Protein AF-A0A536QJW0-F1 (afdb_monomer_lite)

Structure (mmCIF, N/CA/C/O backbone):
data_AF-A0A536QJW0-F1
#
_entry.id   AF-A0A536QJW0-F1
#
loop_
_atom_site.group_PDB
_atom_site.id
_atom_site.type_symbol
_atom_site.label_atom_id
_atom_site.label_alt_id
_atom_site.label_comp_id
_atom_site.label_asym_id
_atom_site.label_entity_id
_atom_site.label_seq_id
_atom_site.pdbx_PDB_ins_code
_atom_site.Cartn_x
_atom_site.Cartn_y
_atom_site.Cartn_z
_atom_site.occupancy
_atom_site.B_iso_or_equiv
_atom_site.auth_seq_id
_atom_site.auth_comp_id
_atom_site.auth_asym_id
_atom_site.auth_atom_id
_atom_site.pdbx_PDB_model_num
ATOM 1 N N . ALA A 1 1 ? 8.427 0.351 -9.242 1.00 71.25 1 ALA A N 1
ATOM 2 C CA . ALA A 1 1 ? 9.174 -0.934 -9.240 1.00 71.25 1 ALA A CA 1
ATOM 3 C C . ALA A 1 1 ? 8.752 -1.784 -10.440 1.00 71.25 1 ALA A C 1
ATOM 5 O O . ALA A 1 1 ? 7.699 -1.503 -10.987 1.00 71.25 1 ALA A O 1
ATOM 6 N N . ASN A 1 2 ? 9.540 -2.779 -10.865 1.00 83.88 2 ASN A N 1
ATOM 7 C CA . ASN A 1 2 ? 9.150 -3.752 -11.905 1.00 83.88 2 ASN A CA 1
ATOM 8 C C . ASN A 1 2 ? 8.500 -4.992 -11.248 1.00 83.88 2 ASN A C 1
ATOM 10 O O . ASN A 1 2 ? 8.858 -5.313 -10.115 1.00 83.88 2 ASN A O 1
ATOM 14 N N . VAL A 1 3 ? 7.595 -5.703 -11.936 1.00 87.62 3 VAL A N 1
ATOM 15 C CA . VAL A 1 3 ? 6.860 -6.870 -11.397 1.00 87.62 3 VAL A CA 1
ATOM 16 C C . VAL A 1 3 ? 7.797 -7.939 -10.825 1.00 87.62 3 VAL A C 1
ATOM 18 O O . VAL A 1 3 ? 7.584 -8.418 -9.719 1.00 87.62 3 VAL A O 1
ATOM 21 N N . ARG A 1 4 ? 8.940 -8.184 -11.481 1.00 89.38 4 ARG A N 1
ATOM 22 C CA . ARG A 1 4 ? 9.949 -9.155 -11.016 1.00 89.38 4 ARG A CA 1
ATOM 23 C C . ARG A 1 4 ? 10.512 -8.835 -9.626 1.00 89.38 4 ARG A C 1
ATOM 25 O O . ARG A 1 4 ? 10.872 -9.746 -8.889 1.00 89.38 4 ARG A O 1
ATOM 32 N N . ILE A 1 5 ? 10.614 -7.548 -9.274 1.00 89.62 5 ILE A N 1
ATOM 33 C CA . ILE A 1 5 ? 11.084 -7.114 -7.948 1.00 89.62 5 ILE A CA 1
ATOM 34 C C . ILE A 1 5 ? 10.013 -7.424 -6.904 1.00 89.62 5 ILE A C 1
ATOM 36 O O . ILE A 1 5 ? 10.331 -7.959 -5.845 1.00 89.62 5 ILE A O 1
ATOM 40 N N . ILE A 1 6 ? 8.752 -7.118 -7.220 1.00 89.44 6 ILE A N 1
ATOM 41 C CA . ILE A 1 6 ? 7.603 -7.371 -6.344 1.00 89.44 6 ILE A CA 1
ATOM 42 C C . ILE A 1 6 ? 7.505 -8.872 -6.044 1.00 89.44 6 ILE A C 1
ATOM 44 O O . ILE A 1 6 ? 7.493 -9.261 -4.876 1.00 89.44 6 ILE A O 1
ATOM 48 N N . ASP A 1 7 ? 7.555 -9.710 -7.081 1.00 90.12 7 ASP A N 1
ATOM 49 C CA . ASP A 1 7 ? 7.507 -11.170 -6.948 1.00 90.12 7 ASP A CA 1
ATOM 50 C C . ASP A 1 7 ? 8.696 -11.715 -6.148 1.00 90.12 7 ASP A C 1
ATOM 52 O O . ASP A 1 7 ? 8.540 -12.592 -5.296 1.00 90.12 7 ASP A O 1
ATOM 56 N N . GLY A 1 8 ? 9.898 -11.176 -6.384 1.00 90.69 8 GLY A N 1
ATOM 57 C CA . GLY A 1 8 ? 11.103 -11.553 -5.648 1.00 90.69 8 GLY A CA 1
ATOM 58 C C . GLY A 1 8 ? 10.991 -11.268 -4.148 1.00 90.69 8 GLY A C 1
ATOM 59 O O . GLY A 1 8 ? 11.337 -12.125 -3.330 1.00 90.69 8 GLY A O 1
ATOM 60 N N . VAL A 1 9 ? 10.464 -10.095 -3.782 1.00 88.25 9 VAL A N 1
ATOM 61 C CA . VAL A 1 9 ? 10.221 -9.714 -2.382 1.00 88.25 9 VAL A CA 1
ATOM 62 C C . VAL A 1 9 ? 9.138 -10.599 -1.765 1.00 88.25 9 VAL A C 1
ATOM 64 O O . VAL A 1 9 ? 9.376 -11.185 -0.708 1.00 88.25 9 VAL A O 1
ATOM 67 N N . ALA A 1 10 ? 7.994 -10.770 -2.433 1.00 90.31 10 ALA A N 1
ATOM 68 C CA . ALA A 1 10 ? 6.897 -11.608 -1.947 1.00 90.31 10 ALA A CA 1
ATOM 69 C C . ALA A 1 10 ? 7.350 -13.056 -1.706 1.00 90.31 10 ALA A C 1
ATOM 71 O O . ALA A 1 10 ? 7.120 -13.612 -0.631 1.00 90.31 10 ALA A O 1
ATOM 72 N N . LYS A 1 11 ? 8.097 -13.640 -2.652 1.00 91.75 11 LYS A N 1
ATOM 73 C CA . LYS A 1 11 ? 8.661 -14.990 -2.527 1.00 91.75 11 LYS A CA 1
ATOM 74 C C . LYS A 1 11 ? 9.634 -15.102 -1.355 1.00 91.75 11 LYS A C 1
ATOM 76 O O . LYS A 1 11 ? 9.575 -16.078 -0.608 1.00 91.75 11 LYS A O 1
ATOM 81 N N . ARG A 1 12 ? 10.520 -14.117 -1.163 1.00 90.69 12 ARG A N 1
ATOM 82 C CA . ARG A 1 12 ? 11.495 -14.122 -0.058 1.00 90.69 12 ARG A CA 1
ATOM 83 C C . ARG A 1 12 ? 10.823 -13.982 1.308 1.00 90.69 12 ARG A C 1
ATOM 85 O O . ARG A 1 12 ? 11.277 -14.606 2.262 1.00 90.69 12 ARG A O 1
ATOM 92 N N . LEU A 1 13 ? 9.730 -13.226 1.378 1.00 88.94 13 LEU A N 1
ATOM 93 C CA . LEU A 1 13 ? 8.896 -13.086 2.573 1.00 88.94 13 LEU A CA 1
ATOM 94 C C . LEU A 1 13 ? 7.914 -14.249 2.776 1.00 88.94 13 LEU A C 1
ATOM 96 O O . LEU A 1 13 ? 7.232 -14.283 3.796 1.00 88.94 13 LEU A O 1
ATOM 100 N N . ARG A 1 14 ? 7.828 -15.193 1.824 1.00 93.56 14 ARG A N 1
ATOM 101 C CA . ARG A 1 14 ? 6.792 -16.243 1.779 1.00 93.56 14 ARG A CA 1
ATOM 102 C C . ARG A 1 14 ? 5.383 -15.652 1.911 1.00 93.56 14 ARG A C 1
ATOM 104 O O . ARG A 1 14 ? 4.512 -16.232 2.556 1.00 93.56 14 ARG A O 1
ATOM 111 N N . TYR A 1 15 ? 5.185 -14.470 1.331 1.00 91.12 15 TYR A N 1
ATOM 112 C CA . TYR A 1 15 ? 3.932 -13.741 1.420 1.00 91.12 15 TYR A CA 1
ATOM 113 C C . TYR A 1 15 ? 2.957 -14.231 0.341 1.00 91.12 15 TYR A C 1
ATOM 115 O O . TYR A 1 15 ? 3.385 -14.408 -0.805 1.00 91.12 15 TYR A O 1
ATOM 123 N N . PRO A 1 16 ? 1.671 -14.453 0.666 1.00 92.88 16 PRO A N 1
ATOM 124 C CA . PRO A 1 16 ? 0.713 -14.966 -0.305 1.00 92.88 16 PRO A CA 1
ATOM 125 C C . PRO A 1 16 ? 0.503 -13.974 -1.463 1.00 92.88 16 PRO A C 1
ATOM 127 O O . PRO A 1 16 ? 0.231 -12.796 -1.200 1.00 92.88 16 PRO A O 1
ATOM 130 N N . PRO A 1 17 ? 0.620 -14.405 -2.734 1.00 89.38 17 PRO A N 1
ATOM 131 C CA . PRO A 1 17 ? 0.521 -13.516 -3.893 1.00 89.38 17 PRO A CA 1
ATOM 132 C C . PRO A 1 17 ? -0.841 -12.819 -3.990 1.00 89.38 17 PRO A C 1
ATOM 134 O O . PRO A 1 17 ? -0.918 -11.667 -4.401 1.00 89.38 17 PRO A O 1
ATOM 137 N N . GLU A 1 18 ? -1.916 -13.463 -3.540 1.00 92.06 18 GLU A N 1
ATOM 138 C CA . GLU A 1 18 ? -3.268 -12.907 -3.527 1.00 92.06 18 GLU A CA 1
ATOM 139 C C . GLU A 1 18 ? -3.433 -11.703 -2.585 1.00 92.06 18 GLU A C 1
ATOM 141 O O . GLU A 1 18 ? -4.387 -10.935 -2.744 1.00 92.06 18 GLU A O 1
ATOM 146 N N . LYS A 1 19 ? -2.504 -11.525 -1.634 1.00 92.31 19 LYS A N 1
ATOM 147 C CA . LYS A 1 19 ? -2.436 -10.374 -0.722 1.00 92.31 19 LYS A CA 1
ATOM 148 C C . LYS A 1 19 ? -1.524 -9.254 -1.233 1.00 92.31 19 LYS A C 1
ATOM 150 O O . LYS A 1 19 ? -1.433 -8.211 -0.591 1.00 92.31 19 LYS A O 1
ATOM 155 N N . VAL A 1 20 ? -0.851 -9.443 -2.369 1.00 93.88 20 VAL A N 1
ATOM 156 C CA . VAL A 1 20 ? -0.030 -8.409 -3.007 1.00 93.88 20 VAL A CA 1
ATOM 157 C C . VAL A 1 20 ? -0.881 -7.667 -4.032 1.00 93.88 20 VAL A C 1
ATOM 159 O O . VAL A 1 20 ? -1.391 -8.257 -4.983 1.00 93.88 20 VAL A O 1
ATOM 162 N N . PHE A 1 21 ? -1.034 -6.357 -3.858 1.00 94.06 21 PHE A N 1
ATOM 163 C CA . PHE A 1 21 ? -1.731 -5.531 -4.838 1.00 94.06 21 PHE A CA 1
ATOM 164 C C . PHE A 1 21 ? -0.781 -5.128 -5.977 1.00 94.06 21 PHE A C 1
ATOM 166 O O . PHE A 1 21 ? 0.270 -4.536 -5.728 1.00 94.06 21 PHE A O 1
ATOM 173 N N . VAL A 1 22 ? -1.149 -5.435 -7.227 1.00 93.19 22 VAL A N 1
ATOM 174 C CA . VAL A 1 22 ? -0.331 -5.156 -8.419 1.00 93.19 22 VAL A CA 1
ATOM 175 C C . VAL A 1 22 ? -1.186 -4.550 -9.535 1.00 93.19 22 VAL A C 1
ATOM 177 O O . VAL A 1 22 ? -2.099 -5.186 -10.061 1.00 93.19 22 VAL A O 1
ATOM 180 N N . ASN A 1 23 ? -0.851 -3.324 -9.935 1.00 94.31 23 ASN A N 1
ATOM 181 C CA . ASN A 1 23 ? -1.474 -2.603 -11.052 1.00 94.31 23 ASN A CA 1
ATOM 182 C C . ASN A 1 23 ? -0.457 -2.103 -12.097 1.00 94.31 23 ASN A C 1
ATOM 184 O O . ASN A 1 23 ? -0.787 -1.293 -12.965 1.00 94.31 23 ASN A O 1
ATOM 188 N N . ILE A 1 24 ? 0.782 -2.601 -12.042 1.00 92.56 24 ILE A N 1
ATOM 189 C CA . ILE A 1 24 ? 1.882 -2.176 -12.918 1.00 92.56 24 ILE A CA 1
ATOM 190 C C . ILE A 1 24 ? 1.579 -2.383 -14.409 1.00 92.56 24 ILE A C 1
ATOM 192 O O . ILE A 1 24 ? 2.027 -1.609 -15.245 1.00 92.56 24 ILE A O 1
ATOM 196 N N . GLN A 1 25 ? 0.773 -3.387 -14.751 1.00 93.00 25 GLN A N 1
ATOM 197 C CA . GLN A 1 25 ? 0.302 -3.668 -16.106 1.00 93.00 25 GLN A CA 1
ATOM 198 C C . GLN A 1 25 ? -0.550 -2.537 -16.705 1.00 93.00 25 GLN A C 1
ATOM 200 O O . GLN A 1 25 ? -0.697 -2.475 -17.919 1.00 93.00 25 GLN A O 1
ATOM 205 N N . ARG A 1 26 ? -1.107 -1.650 -15.867 1.00 94.38 26 ARG A N 1
ATOM 206 C CA . ARG A 1 26 ? -1.939 -0.516 -16.297 1.00 94.38 26 ARG A CA 1
ATOM 207 C C . ARG A 1 26 ? -1.142 0.782 -16.426 1.00 94.38 26 ARG A C 1
ATOM 209 O O . ARG A 1 26 ? -1.370 1.527 -17.369 1.00 94.38 26 ARG A O 1
ATOM 216 N N . TYR A 1 27 ? -0.220 1.045 -15.497 1.00 94.12 27 TYR A N 1
ATOM 217 C CA . TYR A 1 27 ? 0.453 2.353 -15.380 1.00 94.12 27 TYR A CA 1
ATOM 218 C C . TYR A 1 27 ? 1.976 2.307 -15.531 1.00 94.12 27 TYR A C 1
ATOM 220 O O . TYR A 1 27 ? 2.627 3.348 -15.606 1.00 94.12 27 TYR A O 1
ATOM 228 N N . GLY A 1 28 ? 2.574 1.117 -15.540 1.00 93.06 28 GLY A N 1
ATOM 229 C CA . GLY A 1 28 ? 4.016 0.966 -15.408 1.00 93.06 28 GLY A CA 1
ATOM 230 C C . GLY A 1 28 ? 4.536 1.465 -14.055 1.00 93.06 28 GLY A C 1
ATOM 231 O O . GLY A 1 28 ? 3.841 1.444 -13.040 1.00 93.06 28 GLY A O 1
ATOM 232 N N . ASN A 1 29 ? 5.801 1.885 -14.033 1.00 92.69 29 ASN A N 1
ATOM 233 C CA . ASN A 1 29 ? 6.441 2.458 -12.852 1.00 92.69 29 ASN A CA 1
ATOM 234 C C . ASN A 1 29 ? 6.339 3.988 -12.893 1.00 92.69 29 ASN A C 1
ATOM 236 O O . ASN A 1 29 ? 7.136 4.635 -13.568 1.00 92.69 29 ASN A O 1
ATOM 240 N N . THR A 1 30 ? 5.415 4.565 -12.128 1.00 95.06 30 THR A N 1
ATOM 241 C CA . THR A 1 30 ? 5.193 6.019 -12.043 1.00 95.06 30 THR A CA 1
ATOM 242 C C . THR A 1 30 ? 6.053 6.688 -10.961 1.00 95.06 30 THR A C 1
ATOM 244 O O . THR A 1 30 ? 5.688 7.716 -10.392 1.00 95.06 30 THR A O 1
ATOM 247 N N . SER A 1 31 ? 7.220 6.105 -10.652 1.00 92.94 31 SER A N 1
ATOM 248 C CA . SER A 1 31 ? 8.131 6.581 -9.603 1.00 92.94 31 SER A CA 1
ATOM 249 C C . SER A 1 31 ? 7.404 6.680 -8.250 1.00 92.94 31 SER A C 1
ATOM 251 O O . SER A 1 31 ? 6.700 5.739 -7.866 1.00 92.94 31 SER A O 1
ATOM 253 N N . ALA A 1 32 ? 7.540 7.801 -7.537 1.00 93.06 32 ALA A N 1
ATOM 254 C CA . ALA A 1 32 ? 6.916 8.059 -6.241 1.00 93.06 32 ALA A CA 1
ATOM 255 C C . ALA A 1 32 ? 5.381 7.914 -6.246 1.00 93.06 32 ALA A C 1
ATOM 257 O O . ALA A 1 32 ? 4.807 7.549 -5.222 1.00 93.06 32 ALA A O 1
ATOM 258 N N . ALA A 1 33 ? 4.715 8.123 -7.389 1.00 95.81 33 ALA A N 1
ATOM 259 C CA . ALA A 1 33 ? 3.261 7.998 -7.498 1.00 95.81 33 ALA A CA 1
ATOM 260 C C . ALA A 1 33 ? 2.764 6.539 -7.513 1.00 95.81 33 ALA A C 1
ATOM 262 O O . ALA A 1 33 ? 1.570 6.302 -7.334 1.00 95.81 33 ALA A O 1
ATOM 263 N N . SER A 1 34 ? 3.657 5.551 -7.667 1.00 95.38 34 SER A N 1
ATOM 264 C CA . SER A 1 34 ? 3.264 4.137 -7.775 1.00 95.38 34 SER A CA 1
ATOM 265 C C . SER A 1 34 ? 2.519 3.646 -6.528 1.00 95.38 34 SER A C 1
ATOM 267 O O . SER A 1 34 ? 1.524 2.937 -6.643 1.00 95.38 34 SER A O 1
ATOM 269 N N . ILE A 1 35 ? 2.983 4.036 -5.333 1.00 95.25 35 ILE A N 1
ATOM 270 C CA . ILE A 1 35 ? 2.384 3.606 -4.060 1.00 95.25 35 ILE A CA 1
ATOM 271 C C . ILE A 1 35 ? 1.017 4.275 -3.824 1.00 95.25 35 ILE A C 1
ATOM 273 O O . ILE A 1 35 ? 0.058 3.542 -3.587 1.00 95.25 35 ILE A O 1
ATOM 277 N N . PRO A 1 36 ? 0.867 5.613 -3.929 1.00 94.69 36 PRO A N 1
ATOM 278 C CA . PRO A 1 36 ? -0.438 6.260 -3.785 1.00 94.69 36 PRO A CA 1
ATOM 279 C C . PRO A 1 36 ? -1.499 5.751 -4.768 1.00 94.69 36 PRO A C 1
ATOM 281 O O . PRO A 1 36 ? -2.634 5.510 -4.362 1.00 94.69 36 PRO A O 1
ATOM 284 N N . ILE A 1 37 ? -1.137 5.532 -6.039 1.00 96.25 37 ILE A N 1
ATOM 285 C CA . ILE A 1 37 ? -2.067 4.992 -7.044 1.00 96.25 37 ILE A CA 1
ATOM 286 C C . ILE A 1 37 ? -2.506 3.576 -6.650 1.00 96.25 37 ILE A C 1
ATOM 288 O O . ILE A 1 37 ? -3.697 3.277 -6.664 1.00 96.25 37 ILE A O 1
ATOM 292 N N . ALA A 1 38 ? -1.564 2.713 -6.255 1.00 95.25 38 ALA A N 1
ATOM 293 C CA . ALA A 1 38 ? -1.876 1.357 -5.811 1.00 95.25 38 ALA A CA 1
ATOM 294 C C . ALA A 1 38 ? -2.795 1.331 -4.578 1.00 95.25 38 ALA A C 1
ATOM 296 O O . ALA A 1 38 ? -3.735 0.544 -4.545 1.00 95.25 38 ALA A O 1
ATOM 297 N N . LEU A 1 39 ? -2.566 2.205 -3.594 1.00 94.81 39 LEU A N 1
ATOM 298 C CA . LEU A 1 39 ? -3.420 2.315 -2.407 1.00 94.81 39 LEU A CA 1
ATOM 299 C C . LEU A 1 39 ? -4.845 2.760 -2.755 1.00 94.81 39 LEU A C 1
ATOM 301 O O . LEU A 1 39 ? -5.801 2.130 -2.312 1.00 94.81 39 LEU A O 1
ATOM 305 N N . CYS A 1 40 ? -4.982 3.799 -3.583 1.00 93.38 40 CYS A N 1
ATOM 306 C CA . CYS A 1 40 ? -6.281 4.308 -4.030 1.00 93.38 40 CYS A CA 1
ATOM 307 C C . CYS A 1 40 ? -7.092 3.235 -4.782 1.00 93.38 40 CYS A C 1
ATOM 309 O O . CYS A 1 40 ? -8.291 3.049 -4.559 1.00 93.38 40 CYS A O 1
ATOM 311 N N . GLU A 1 41 ? -6.438 2.461 -5.648 1.00 95.12 41 GLU A N 1
ATOM 312 C CA . GLU A 1 41 ? -7.111 1.378 -6.365 1.00 95.12 41 GLU A CA 1
ATOM 313 C C . GLU A 1 41 ? -7.421 0.173 -5.475 1.00 95.12 41 GLU A C 1
ATOM 315 O O . GLU A 1 41 ? -8.487 -0.429 -5.602 1.00 95.12 41 GLU A O 1
ATOM 320 N N . ALA A 1 42 ? -6.527 -0.179 -4.552 1.00 94.50 42 ALA A N 1
ATOM 321 C CA . ALA A 1 42 ? -6.779 -1.243 -3.589 1.00 94.50 42 ALA A CA 1
ATOM 322 C C . ALA A 1 42 ? -7.989 -0.909 -2.702 1.00 94.50 42 ALA A C 1
ATOM 324 O O . ALA A 1 42 ? -8.835 -1.765 -2.457 1.00 94.50 42 ALA A O 1
ATOM 325 N N . GLU A 1 43 ? -8.125 0.345 -2.280 1.00 92.50 43 GLU A N 1
ATOM 326 C CA . GLU A 1 43 ? -9.311 0.806 -1.567 1.00 92.50 43 GLU A CA 1
ATOM 327 C C . GLU A 1 43 ? -10.573 0.760 -2.437 1.00 92.50 43 GLU A C 1
ATOM 329 O O . GLU A 1 43 ? -11.549 0.115 -2.056 1.00 92.50 43 GLU A O 1
ATOM 334 N N . SER A 1 44 ? -10.559 1.383 -3.620 1.00 91.12 44 SER A N 1
ATOM 335 C CA . SER A 1 44 ? -11.756 1.458 -4.477 1.00 91.12 44 SER A CA 1
ATOM 336 C C . SER A 1 44 ? -12.237 0.093 -4.984 1.00 91.12 44 SER A C 1
ATOM 338 O O . SER A 1 44 ? -13.416 -0.074 -5.289 1.00 91.12 44 SER A O 1
ATOM 340 N N . THR A 1 45 ? -11.352 -0.907 -5.025 1.00 93.50 45 THR A N 1
ATOM 341 C CA . THR A 1 45 ? -11.687 -2.303 -5.360 1.00 93.50 45 THR A CA 1
ATOM 342 C C . THR A 1 45 ? -12.036 -3.167 -4.142 1.00 93.50 45 THR A C 1
ATOM 344 O O . THR A 1 45 ? -12.225 -4.376 -4.280 1.00 93.50 45 THR A O 1
ATOM 347 N N . GLY A 1 46 ? -12.122 -2.581 -2.942 1.00 91.38 46 GLY A N 1
ATOM 348 C CA . GLY A 1 46 ? -12.494 -3.280 -1.708 1.00 91.38 46 GLY A CA 1
ATOM 349 C C . GLY A 1 46 ? -11.431 -4.251 -1.178 1.00 91.38 46 GLY A C 1
ATOM 350 O O . GLY A 1 46 ? -11.745 -5.134 -0.373 1.00 91.38 46 GLY A O 1
ATOM 351 N N . ARG A 1 47 ? -10.177 -4.117 -1.632 1.00 93.75 47 ARG A N 1
ATOM 352 C CA . ARG A 1 47 ? -9.025 -4.914 -1.171 1.00 93.75 47 ARG A CA 1
ATOM 353 C C . ARG A 1 47 ? -8.466 -4.434 0.166 1.00 93.75 47 ARG A C 1
ATOM 355 O O . ARG A 1 47 ? -7.779 -5.215 0.815 1.00 93.75 47 ARG A O 1
ATOM 362 N N . LEU A 1 48 ? -8.742 -3.189 0.551 1.00 93.00 48 LEU A N 1
ATOM 363 C CA . LEU A 1 48 ? -8.382 -2.624 1.850 1.00 93.00 48 LEU A CA 1
ATOM 364 C C . LEU A 1 48 ? -9.630 -2.430 2.708 1.00 93.00 48 LEU A C 1
ATOM 366 O O . LEU A 1 48 ? -10.644 -1.909 2.243 1.00 93.00 48 LEU A O 1
ATOM 370 N N . ARG A 1 49 ? -9.544 -2.829 3.974 1.00 90.06 49 ARG A N 1
ATOM 371 C CA . ARG A 1 49 ? -10.586 -2.659 4.989 1.00 90.06 49 ARG A CA 1
ATOM 372 C C . ARG A 1 49 ? -10.021 -1.931 6.199 1.00 90.06 49 ARG A C 1
ATOM 374 O O . ARG A 1 49 ? -8.823 -1.956 6.471 1.00 90.06 49 ARG A O 1
ATOM 381 N N . ARG A 1 50 ? -10.901 -1.267 6.947 1.00 89.31 50 ARG A N 1
ATOM 382 C CA . ARG A 1 50 ? -10.526 -0.616 8.206 1.00 89.31 50 ARG A CA 1
ATOM 383 C C . ARG A 1 50 ? -9.937 -1.646 9.178 1.00 89.31 50 ARG A C 1
ATOM 385 O O . ARG A 1 50 ? -10.536 -2.693 9.397 1.00 89.31 50 ARG A O 1
ATOM 392 N N . GLY A 1 51 ? -8.787 -1.323 9.762 1.00 89.81 51 GLY A N 1
ATOM 393 C CA . GLY A 1 51 ? -8.010 -2.189 10.648 1.00 89.81 51 GLY A CA 1
ATOM 394 C C . 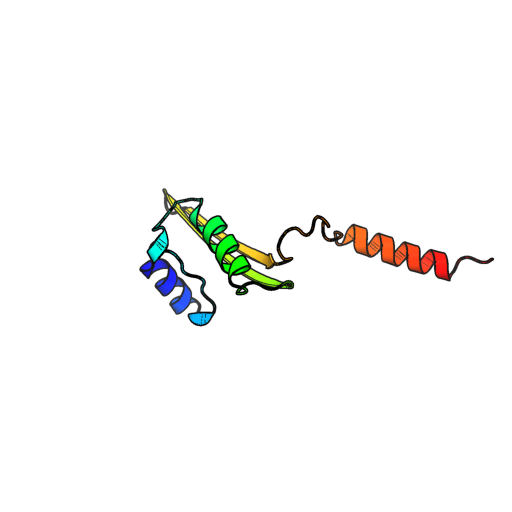GLY A 1 51 ? -6.963 -3.055 9.937 1.00 89.81 51 GLY A C 1
ATOM 395 O O . GLY A 1 51 ? -6.114 -3.638 10.617 1.00 89.81 51 GLY A O 1
ATOM 396 N N . ASP A 1 52 ? -6.965 -3.128 8.599 1.00 93.56 52 ASP A N 1
ATOM 397 C CA . ASP A 1 52 ? -5.963 -3.905 7.866 1.00 93.56 52 ASP A CA 1
ATOM 398 C C . ASP A 1 52 ? -4.555 -3.354 8.109 1.00 93.56 52 ASP A C 1
ATOM 400 O O . ASP A 1 52 ? -4.326 -2.143 8.136 1.00 93.56 52 ASP A O 1
ATOM 404 N N . LYS A 1 53 ? -3.579 -4.253 8.250 1.00 94.62 53 LYS A N 1
ATOM 405 C CA . LYS A 1 53 ? -2.162 -3.882 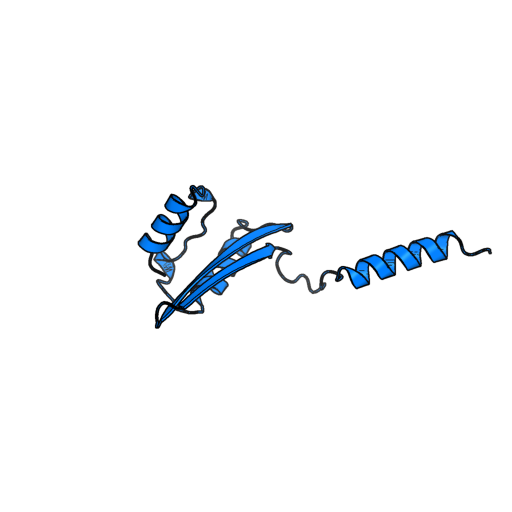8.293 1.00 94.62 53 LYS A CA 1
ATOM 406 C C . LYS A 1 53 ? -1.605 -3.884 6.877 1.00 94.62 53 LYS A C 1
ATOM 408 O O . LYS A 1 53 ? -1.547 -4.929 6.231 1.00 94.62 53 LYS A O 1
ATOM 413 N N . VAL A 1 54 ? -1.171 -2.719 6.413 1.00 94.88 54 VAL A N 1
ATOM 414 C CA . VAL A 1 54 ? -0.673 -2.516 5.053 1.00 94.88 54 VAL A CA 1
ATOM 415 C C . VAL A 1 54 ? 0.834 -2.329 5.096 1.00 94.88 54 VAL A C 1
ATOM 417 O O . VAL A 1 54 ? 1.332 -1.391 5.718 1.00 94.88 54 VAL A O 1
ATOM 420 N N . LEU A 1 55 ? 1.558 -3.227 4.429 1.00 93.81 55 LEU A N 1
ATOM 421 C CA . LEU A 1 55 ? 2.997 -3.113 4.225 1.00 93.81 55 LEU A CA 1
ATOM 422 C C . LEU A 1 55 ? 3.270 -2.328 2.940 1.00 93.81 55 LEU A C 1
ATOM 424 O O . LEU A 1 55 ? 2.889 -2.749 1.849 1.00 93.81 55 LEU A O 1
ATOM 428 N N . LEU A 1 56 ? 3.980 -1.215 3.074 1.00 94.31 56 LEU A N 1
ATOM 429 C CA . LEU A 1 56 ? 4.489 -0.418 1.967 1.00 94.31 56 LEU A CA 1
ATOM 430 C C . LEU A 1 56 ? 5.983 -0.673 1.815 1.00 94.31 56 LEU A C 1
ATOM 432 O O . LEU A 1 56 ? 6.712 -0.656 2.805 1.00 94.31 56 LEU A O 1
ATOM 436 N N . VAL A 1 57 ? 6.443 -0.867 0.580 1.00 91.50 57 VAL A N 1
ATOM 437 C CA . VAL A 1 57 ? 7.866 -1.034 0.261 1.00 91.50 57 VAL A CA 1
ATOM 438 C C . VAL A 1 57 ? 8.200 -0.198 -0.967 1.00 91.50 57 VAL A C 1
ATOM 440 O O . VAL A 1 57 ? 7.533 -0.304 -1.997 1.00 91.50 57 VAL A O 1
ATOM 443 N N . ALA A 1 58 ? 9.241 0.624 -0.864 1.00 91.88 58 ALA A N 1
ATOM 444 C CA . ALA A 1 58 ? 9.713 1.490 -1.935 1.00 91.88 58 ALA A CA 1
ATOM 445 C C . ALA A 1 58 ? 11.213 1.292 -2.186 1.00 91.88 58 ALA A C 1
ATOM 447 O O . ALA A 1 58 ? 11.991 1.072 -1.259 1.00 91.88 58 ALA A O 1
ATOM 448 N N . PHE A 1 59 ? 11.608 1.436 -3.451 1.00 90.56 59 PHE A N 1
ATOM 449 C CA . PHE A 1 59 ? 12.998 1.442 -3.906 1.00 90.56 59 PHE A CA 1
ATOM 450 C C . PHE A 1 59 ? 13.191 2.627 -4.855 1.00 90.56 59 PHE A C 1
ATOM 452 O O . PHE A 1 59 ? 12.331 2.873 -5.706 1.00 90.56 59 PHE A O 1
ATOM 459 N N . GLY A 1 60 ? 14.306 3.340 -4.723 1.00 89.50 60 GLY A N 1
ATOM 460 C CA . GLY A 1 60 ? 14.642 4.524 -5.509 1.00 89.50 60 GLY A CA 1
ATOM 461 C C . GLY A 1 60 ? 16.086 4.518 -6.007 1.00 89.50 60 GLY A C 1
ATOM 462 O O . GLY A 1 60 ? 16.831 3.553 -5.828 1.00 89.50 60 GLY A O 1
ATOM 463 N N . GLY A 1 61 ? 16.478 5.613 -6.661 1.00 90.56 61 GLY A N 1
ATOM 464 C CA . GLY A 1 61 ? 17.845 5.807 -7.142 1.00 90.56 61 GLY A CA 1
ATOM 465 C C . GLY A 1 61 ? 18.886 5.713 -6.019 1.00 90.56 61 GLY A C 1
ATOM 466 O O . GLY A 1 61 ? 18.598 5.982 -4.850 1.00 90.56 61 GLY A O 1
ATOM 467 N N . GLY A 1 62 ? 20.104 5.306 -6.379 1.00 91.38 62 GLY A N 1
ATOM 468 C CA . GLY A 1 62 ? 21.221 5.226 -5.432 1.00 91.38 62 GLY A CA 1
ATOM 469 C C . GLY A 1 62 ? 21.083 4.121 -4.382 1.00 91.38 62 GLY A C 1
ATOM 470 O O . GLY A 1 62 ? 21.582 4.285 -3.279 1.00 91.38 62 GLY A O 1
ATOM 471 N N . PHE A 1 63 ? 20.385 3.021 -4.698 1.00 86.12 63 PHE A N 1
ATOM 472 C CA . PHE A 1 63 ? 20.121 1.903 -3.773 1.00 86.12 63 PHE A CA 1
ATOM 473 C C . PHE A 1 63 ? 19.330 2.284 -2.511 1.00 86.12 63 PHE A C 1
ATOM 475 O O . PHE A 1 63 ? 19.271 1.512 -1.554 1.00 86.12 63 PHE A O 1
ATOM 482 N N . THR A 1 64 ? 18.667 3.440 -2.519 1.00 92.19 64 THR A N 1
ATOM 483 C CA . THR A 1 64 ? 17.802 3.864 -1.418 1.00 92.19 64 THR A CA 1
ATOM 484 C C . THR A 1 64 ? 16.537 3.016 -1.398 1.00 92.19 64 THR A C 1
ATOM 486 O O . THR A 1 64 ? 15.869 2.848 -2.422 1.00 92.19 64 THR A O 1
ATOM 489 N N . TRP A 1 65 ? 16.175 2.504 -0.227 1.00 92.31 65 TRP A N 1
ATOM 490 C CA . TRP A 1 65 ? 14.946 1.749 -0.026 1.00 92.31 65 TRP A CA 1
ATOM 491 C C . TRP A 1 65 ? 14.350 2.054 1.342 1.00 92.31 65 TRP A C 1
ATOM 493 O O . TRP A 1 65 ? 15.034 2.525 2.248 1.00 92.31 65 TRP A O 1
ATOM 503 N N . GLY A 1 66 ? 13.058 1.787 1.480 1.00 92.56 66 GLY A N 1
ATOM 504 C CA . GLY A 1 66 ? 12.350 1.956 2.737 1.00 92.56 66 GLY A CA 1
ATOM 505 C C . GLY A 1 66 ? 11.091 1.111 2.774 1.00 92.56 66 GLY A C 1
ATOM 506 O O . G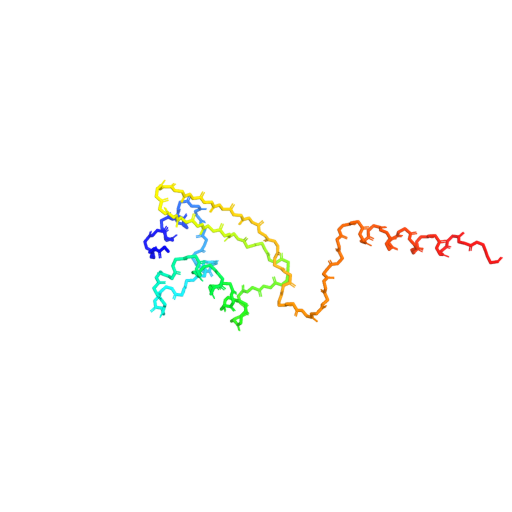LY A 1 66 ? 10.519 0.771 1.734 1.00 92.56 66 GLY A O 1
ATOM 507 N N . ALA A 1 67 ? 10.666 0.772 3.984 1.00 93.31 67 ALA A N 1
ATOM 508 C CA . ALA A 1 67 ? 9.417 0.078 4.222 1.00 93.31 67 ALA A CA 1
ATOM 509 C C . ALA A 1 67 ? 8.713 0.665 5.443 1.00 93.31 67 ALA A C 1
ATOM 511 O O . ALA A 1 67 ? 9.356 1.163 6.365 1.00 93.31 67 ALA A O 1
ATOM 512 N N . SER A 1 68 ? 7.388 0.595 5.441 1.00 95.38 68 SER A N 1
ATOM 5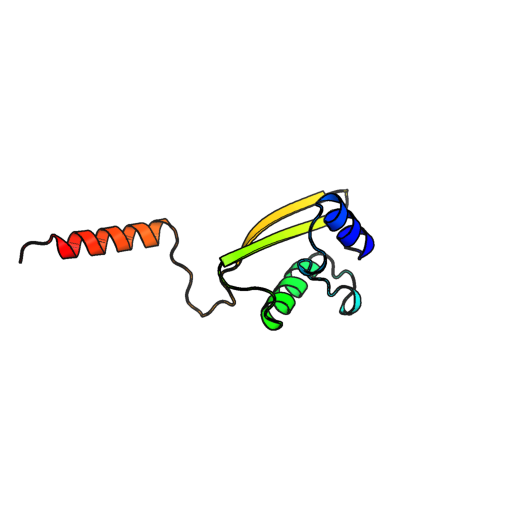13 C CA . SER A 1 68 ? 6.563 0.989 6.577 1.00 95.38 68 SER A CA 1
ATOM 514 C C . SER A 1 68 ? 5.346 0.084 6.661 1.00 95.38 68 SER A C 1
ATOM 516 O O . SER A 1 68 ? 4.838 -0.375 5.637 1.00 95.38 68 SER A O 1
ATOM 518 N N . VAL A 1 69 ? 4.882 -0.169 7.880 1.00 95.06 69 VAL A N 1
ATOM 519 C CA . VAL A 1 69 ? 3.602 -0.828 8.126 1.00 95.06 69 VAL A CA 1
ATOM 520 C C . VAL A 1 69 ? 2.670 0.198 8.739 1.00 95.06 69 VAL A C 1
ATOM 522 O O . VAL A 1 69 ? 2.998 0.810 9.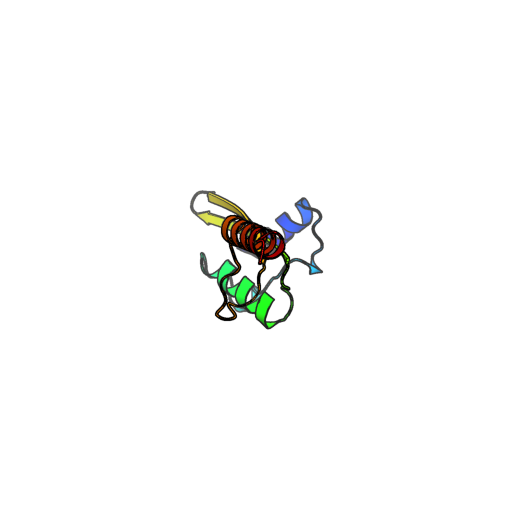754 1.00 95.06 69 VAL A O 1
ATOM 525 N N . LEU A 1 70 ? 1.502 0.361 8.132 1.00 93.69 70 LEU A N 1
ATOM 526 C CA . LEU A 1 70 ? 0.440 1.215 8.647 1.00 93.69 70 LEU A CA 1
ATOM 527 C C . LEU A 1 70 ? -0.824 0.406 8.912 1.00 93.69 70 LEU A C 1
ATOM 529 O O . LEU A 1 70 ? -1.016 -0.677 8.362 1.00 93.69 70 LEU A O 1
ATOM 533 N N . GLU A 1 71 ? -1.685 0.941 9.766 1.00 94.12 71 GLU A N 1
ATOM 534 C CA . GLU A 1 71 ? -3.057 0.467 9.911 1.00 94.12 71 GLU A CA 1
ATOM 535 C C . GLU A 1 71 ? -3.961 1.298 9.002 1.00 94.12 71 GLU A C 1
ATOM 537 O O . GLU A 1 71 ? -3.932 2.530 9.055 1.00 94.12 71 GLU A O 1
ATOM 542 N N . TRP A 1 72 ? -4.729 0.633 8.143 1.00 92.44 72 TRP A N 1
ATOM 543 C CA . TRP A 1 72 ? -5.666 1.293 7.246 1.00 92.44 72 TRP A CA 1
ATOM 544 C C . TRP A 1 72 ? -6.911 1.715 8.018 1.00 92.44 72 TRP A C 1
ATOM 546 O O . TRP A 1 72 ? -7.556 0.885 8.652 1.00 92.44 72 TRP A O 1
ATOM 556 N N . PHE A 1 73 ? -7.288 2.990 7.948 1.00 86.19 73 PHE A N 1
ATOM 557 C CA . PHE A 1 73 ? -8.504 3.490 8.601 1.00 86.19 73 PHE A CA 1
ATOM 558 C C . PHE A 1 73 ? -9.674 3.730 7.634 1.00 86.19 73 PHE A C 1
ATOM 560 O O . PHE A 1 73 ? -10.774 4.020 8.100 1.00 86.19 73 PHE A O 1
ATOM 567 N N . GLY A 1 74 ? -9.468 3.501 6.331 1.00 76.94 74 GLY A N 1
ATOM 568 C CA . GLY A 1 74 ? -10.438 3.786 5.270 1.00 76.94 74 GLY A CA 1
ATOM 569 C C . GLY A 1 74 ? -10.284 5.186 4.675 1.00 76.94 74 GLY A C 1
ATOM 570 O O . GLY A 1 74 ? -9.530 6.015 5.194 1.00 76.94 74 GLY A O 1
ATOM 571 N N . ALA A 1 75 ? -11.020 5.431 3.591 1.00 67.19 75 ALA A N 1
ATOM 572 C CA . ALA A 1 75 ? -11.186 6.735 2.977 1.00 67.19 75 ALA A CA 1
ATOM 573 C C . ALA A 1 75 ? -11.595 7.742 4.049 1.00 67.19 75 ALA A C 1
ATOM 575 O O . ALA A 1 75 ? -12.413 7.435 4.917 1.00 67.19 75 ALA A O 1
ATOM 576 N N . HIS A 1 76 ? -11.007 8.935 3.990 1.00 62.50 76 HIS A N 1
ATOM 577 C CA . HIS A 1 76 ? -11.297 10.007 4.929 1.00 62.50 76 HIS A CA 1
ATOM 578 C C . HIS A 1 76 ? -12.794 10.347 4.862 1.00 62.50 76 HIS A C 1
ATOM 580 O O . HIS A 1 76 ? -13.235 11.076 3.977 1.00 62.50 76 HIS A O 1
ATOM 586 N N . ASP A 1 77 ? -13.569 9.839 5.819 1.00 66.62 77 ASP A N 1
ATOM 587 C CA . ASP A 1 77 ? -15.001 10.097 6.016 1.00 66.62 77 ASP A CA 1
ATOM 588 C C . ASP A 1 77 ? -15.277 11.526 6.527 1.00 66.62 77 ASP A C 1
ATOM 590 O O . ASP A 1 77 ? -16.398 11.866 6.892 1.00 66.62 77 ASP A O 1
ATOM 594 N N . GLY A 1 78 ? -14.248 12.379 6.562 1.00 60.62 78 GLY A N 1
ATOM 595 C CA . GLY A 1 78 ? -14.296 13.694 7.197 1.00 60.62 78 GLY A CA 1
ATOM 596 C C . GLY A 1 78 ? -13.976 13.643 8.690 1.00 60.62 78 GLY A C 1
ATOM 597 O O . GLY A 1 78 ? -13.743 14.690 9.291 1.00 60.62 78 GLY A O 1
ATOM 598 N N . VAL A 1 79 ? -13.925 12.452 9.292 1.00 61.34 79 VAL A N 1
ATOM 599 C CA . VAL A 1 79 ? -13.790 12.259 10.732 1.00 61.34 79 VAL A CA 1
ATOM 600 C C . VAL A 1 79 ? -12.402 11.708 11.027 1.00 61.34 79 VAL A C 1
ATOM 602 O O . VAL A 1 79 ? -12.122 10.513 10.940 1.00 61.34 79 VAL A O 1
ATOM 605 N N . ARG A 1 80 ? -11.494 12.600 11.429 1.00 70.00 80 ARG A N 1
ATOM 606 C CA . ARG A 1 80 ? -10.178 12.191 11.927 1.00 70.00 80 ARG A CA 1
ATOM 607 C C . ARG A 1 80 ? -10.362 11.199 13.093 1.00 70.00 80 ARG A C 1
ATOM 609 O O . ARG A 1 80 ? -11.008 11.553 14.083 1.00 70.00 80 ARG A O 1
ATOM 616 N N . PRO A 1 81 ? -9.750 10.000 13.046 1.00 68.88 81 PRO A N 1
ATOM 617 C CA . PRO A 1 81 ? -9.741 9.098 14.188 1.00 68.88 81 PRO A CA 1
ATOM 618 C C . PRO A 1 81 ? -9.104 9.783 15.400 1.00 68.88 81 PRO A C 1
ATOM 620 O O . PRO A 1 81 ? -8.027 10.376 15.287 1.00 68.88 81 PRO A O 1
ATOM 623 N N . LEU A 1 82 ? -9.743 9.670 16.566 1.00 76.88 82 LEU A N 1
ATOM 624 C CA . LEU A 1 82 ? -9.179 10.173 17.818 1.00 76.88 82 LEU A CA 1
ATOM 625 C C . LEU A 1 82 ? -7.814 9.521 18.057 1.00 76.88 82 LEU A C 1
ATOM 627 O O . LEU A 1 82 ? -7.691 8.295 17.999 1.00 76.88 82 LEU A O 1
ATOM 631 N N . SER A 1 83 ? -6.798 10.327 18.342 1.00 83.19 83 SER A N 1
ATOM 632 C CA . SER A 1 83 ? -5.486 9.868 18.790 1.00 83.19 83 SER A CA 1
ATOM 633 C C . SER A 1 83 ? -5.604 9.062 20.091 1.00 83.19 83 SER A C 1
ATOM 635 O O . SER A 1 83 ? -6.609 9.160 20.801 1.00 83.19 83 SER A O 1
ATOM 637 N N . PRO A 1 84 ? -4.580 8.267 20.454 1.00 83.00 84 PRO A N 1
ATOM 638 C CA . PRO A 1 84 ? -4.567 7.566 21.737 1.00 83.00 84 PRO A CA 1
ATOM 639 C C . PRO A 1 84 ? -4.842 8.483 22.939 1.00 83.00 84 PRO A C 1
ATOM 641 O O . PRO A 1 84 ? -5.571 8.083 23.842 1.00 83.00 84 PRO A O 1
ATOM 644 N N . LEU A 1 85 ? -4.327 9.718 22.916 1.00 89.06 85 LEU A N 1
ATOM 645 C CA . LEU A 1 85 ? -4.547 10.713 23.969 1.00 89.06 85 LEU A CA 1
ATOM 646 C C . LEU A 1 85 ? -5.995 11.211 23.998 1.00 89.06 85 LEU A C 1
ATOM 648 O O . LEU A 1 85 ? -6.598 11.271 25.062 1.00 89.06 85 LEU A O 1
ATOM 652 N N . GLU A 1 86 ? -6.579 11.503 22.835 1.00 88.81 86 GLU A N 1
ATOM 653 C CA 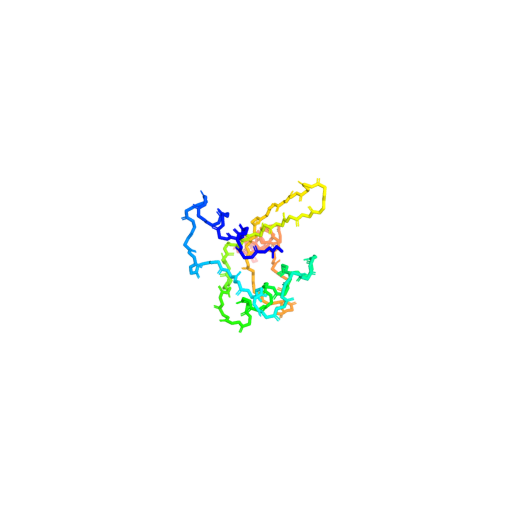. GLU A 1 86 ? -7.979 11.939 22.732 1.00 88.81 86 GLU A CA 1
ATOM 654 C C . GLU A 1 86 ? -8.954 10.832 23.171 1.00 88.81 86 GLU A C 1
ATOM 656 O O . GLU A 1 86 ? -9.975 11.110 23.799 1.00 88.81 86 GLU A O 1
ATOM 661 N N . ARG A 1 87 ? -8.624 9.561 22.899 1.00 89.19 87 ARG A N 1
ATOM 662 C CA . ARG A 1 87 ? -9.393 8.410 23.402 1.00 89.19 87 ARG A CA 1
ATOM 663 C C . ARG A 1 87 ? -9.287 8.268 24.919 1.00 89.19 87 ARG A C 1
ATOM 665 O O . ARG A 1 87 ? -10.299 8.032 25.570 1.00 89.19 87 ARG A O 1
ATOM 672 N N . ALA A 1 88 ? -8.083 8.419 25.472 1.00 91.25 88 ALA A N 1
ATOM 673 C CA . ALA A 1 88 ? -7.864 8.368 26.915 1.00 91.25 88 ALA A CA 1
ATOM 674 C C . ALA A 1 88 ? -8.581 9.518 27.644 1.00 91.25 88 ALA A C 1
ATOM 676 O O . ALA A 1 88 ? -9.187 9.287 28.685 1.00 91.25 88 ALA A O 1
ATOM 677 N N . GLY A 1 89 ? -8.568 10.726 27.069 1.00 94.31 89 GLY A N 1
ATOM 678 C CA . GLY A 1 89 ? -9.284 11.890 27.596 1.00 94.31 89 GLY A CA 1
ATOM 679 C C . GLY A 1 89 ? -10.789 11.652 27.702 1.00 94.31 89 GLY A C 1
ATOM 680 O O . GLY A 1 89 ? -11.343 11.792 28.786 1.00 94.31 89 GLY A O 1
ATOM 681 N N . ARG A 1 90 ? -11.432 11.175 26.626 1.00 90.56 90 ARG A N 1
ATOM 682 C CA . ARG A 1 90 ? -12.865 10.827 26.661 1.00 90.56 90 ARG A CA 1
ATOM 683 C C . ARG A 1 90 ? -13.192 9.747 27.688 1.00 90.56 90 ARG A C 1
ATOM 685 O O . ARG A 1 90 ? -14.181 9.860 28.396 1.00 90.56 90 ARG A O 1
ATOM 692 N N . ALA A 1 91 ? -12.357 8.712 27.788 1.00 91.62 91 ALA A N 1
ATOM 693 C CA . ALA A 1 91 ? -12.565 7.657 28.777 1.00 91.62 91 ALA A CA 1
ATOM 694 C C . ALA A 1 91 ? -12.488 8.198 30.215 1.00 91.62 91 ALA A C 1
ATOM 696 O O . ALA A 1 91 ? -13.242 7.758 31.079 1.00 91.62 91 ALA A O 1
ATOM 697 N N . LEU A 1 92 ? -11.596 9.160 30.473 1.00 94.62 92 LEU A N 1
ATOM 698 C CA . LEU A 1 92 ? -11.495 9.823 31.769 1.00 94.62 92 LEU A CA 1
ATOM 699 C C . LEU A 1 92 ? -12.713 10.716 32.045 1.00 94.62 92 LEU A C 1
ATOM 701 O O . LEU A 1 92 ? -13.249 10.662 33.147 1.00 94.62 92 LEU A O 1
ATOM 705 N N . GLU A 1 93 ? -13.164 11.497 31.062 1.00 94.12 93 GLU A N 1
ATOM 706 C CA . GLU A 1 93 ? -14.372 12.331 31.164 1.00 94.12 93 GLU A CA 1
ATOM 707 C C . GLU A 1 93 ? -15.616 11.488 31.477 1.00 94.12 93 GLU A C 1
ATOM 709 O O . GLU A 1 93 ? -16.341 11.801 32.420 1.00 94.12 93 GLU A O 1
ATOM 714 N N . ASP A 1 94 ? -15.807 10.370 30.769 1.00 93.38 94 ASP A N 1
ATOM 715 C CA . ASP A 1 94 ? -16.907 9.427 31.009 1.00 93.38 94 ASP A CA 1
ATOM 716 C C . ASP A 1 94 ? -16.872 8.848 32.432 1.00 93.38 94 ASP A C 1
ATOM 718 O O . ASP A 1 94 ? -17.913 8.655 33.066 1.00 93.38 94 ASP A O 1
ATOM 722 N N . VAL A 1 95 ? -15.674 8.553 32.949 1.00 92.69 95 VAL A N 1
ATOM 723 C CA . VAL A 1 95 ? -15.507 8.107 34.337 1.00 92.69 95 VAL A CA 1
ATOM 724 C C . VAL A 1 95 ? -15.881 9.236 35.290 1.00 92.69 95 VAL A C 1
ATOM 726 O O . VAL A 1 95 ? -16.699 9.011 36.174 1.00 92.69 95 VAL A O 1
ATOM 729 N N . VAL A 1 96 ? -15.342 10.442 35.103 1.00 93.12 96 VAL A N 1
ATOM 730 C CA . VAL A 1 96 ? -15.603 11.596 35.977 1.00 93.12 96 VAL A CA 1
ATOM 731 C C . VAL A 1 96 ? -17.094 11.930 36.041 1.00 93.12 96 VAL A C 1
ATOM 733 O O . VAL A 1 96 ? -17.607 12.131 37.139 1.00 93.12 96 VAL A O 1
ATOM 736 N N . GLU A 1 97 ? -17.803 11.929 34.911 1.00 93.06 97 GLU A N 1
ATOM 737 C CA . GLU A 1 97 ? -19.257 12.145 34.871 1.00 93.06 97 GLU A CA 1
ATOM 738 C C . GLU A 1 97 ? -20.028 11.071 35.648 1.00 93.06 97 GLU A C 1
ATOM 740 O O . GLU A 1 97 ? -20.962 11.384 36.380 1.00 93.06 97 GLU A O 1
ATOM 745 N N . ARG A 1 98 ? -19.604 9.803 35.578 1.00 91.00 98 ARG A N 1
ATOM 746 C CA . ARG A 1 98 ? -20.235 8.715 36.346 1.00 91.00 98 ARG A CA 1
ATOM 747 C C . ARG A 1 98 ? -20.033 8.815 37.855 1.00 91.00 98 ARG A C 1
ATOM 749 O O . ARG A 1 98 ? -20.861 8.284 38.589 1.00 91.00 98 ARG A O 1
ATOM 756 N N . VAL A 1 99 ? -18.932 9.413 38.317 1.00 92.06 99 VAL A N 1
ATOM 757 C CA . VAL A 1 99 ? -18.612 9.504 39.757 1.00 92.06 99 VAL A CA 1
ATOM 758 C C . VAL A 1 99 ? -18.921 10.881 40.354 1.00 92.06 99 VAL A C 1
ATOM 760 O O . VAL A 1 99 ? -18.699 11.085 41.548 1.00 92.06 99 VAL A O 1
ATOM 763 N N . ARG A 1 100 ? -19.429 11.836 39.563 1.00 87.38 100 ARG A N 1
ATOM 764 C CA . ARG A 1 100 ? -19.838 13.151 40.072 1.00 87.38 100 ARG A CA 1
ATOM 765 C C . ARG A 1 100 ? -21.044 13.000 41.015 1.00 87.38 100 ARG A C 1
ATOM 767 O O . ARG A 1 100 ? -22.065 12.459 40.594 1.00 87.38 100 ARG A O 1
ATOM 774 N N . PRO A 1 101 ? -20.961 13.469 42.273 1.00 75.81 101 PRO A N 1
ATOM 775 C CA . PRO A 1 101 ? -22.128 13.540 43.144 1.00 75.81 101 PRO A CA 1
ATOM 776 C C . PRO A 1 101 ? -23.099 14.613 42.623 1.00 75.81 101 PRO A C 1
ATOM 778 O O . PRO A 1 101 ? -22.660 15.706 42.263 1.00 75.81 101 PRO A O 1
ATOM 781 N N . THR A 1 102 ? -24.390 14.269 42.556 1.00 71.19 102 THR A N 1
ATOM 782 C CA . THR A 1 102 ? -25.513 15.173 42.224 1.00 71.19 102 THR A CA 1
ATOM 783 C C . THR A 1 102 ? -25.685 16.289 43.236 1.00 71.19 102 THR A C 1
ATOM 785 O O . THR A 1 102 ? -25.577 15.975 44.445 1.00 71.19 102 THR A O 1
#

Radius of gyration: 19.71 Å; chains: 1; bounding box: 47×31×59 Å

pLDDT: mean 89.26, std 8.02, range [60.62, 96.25]

Sequence (102 aa):
ANVRIIDGVAKRLRYPPEKVFVNIQRYGNTSAASIPIALCEAESTGRLRRGDKVLLVAFGGGFTWGASVLEWFGAHDGVRPLSPLERAGRALEDVVERVRPT

Foldseek 3Di:
DDVVVVVVVCVVVVHDPVLDQDDCVPPNCPAPCPVVVSVVVCQVVVVDDQQDWDKDKDADPPRDIDIDIDGDHHDPPVDDPQDPVSVVVVVVVVVCVVPDDD

Secondary structure (DSSP, 8-state):
--HHHHHHHHHHTT--GGGS---HHHH---GGGHHHHHHHHHHHTT---TT-EEEEEEE-GGG-EEEEEEE---S--S-PPPPHHHHHHHHHHHHHHHH---